Protein AF-A0A842MRZ9-F1 (afdb_monomer)

Foldseek 3Di:
DVVQLVVCCVVVHNVVSNVVVVVVLVVVVVVCVVVVNDDPVNVVVSVVVNVVVCVVVVDPDDPPPPPDDDPVLVVLLVVLVVCVVVVVVVSNVVSQVVCVVQQKHWDQDPVGIDIDGHDD

Radius of gyration: 21.85 Å; Cα contacts (8 Å, |Δi|>4): 78; chains: 1; bounding box: 46×25×56 Å

pLDDT: mean 88.17, std 8.32, range [52.22, 95.69]

Secondary structure (DSSP, 8-state):
-HHHHHHHHHTTT-HHHHHHHHHHHHHHHHHHHHTT---HHHHHHHHHHHHHHHHHH--S-S-----PPPHHHHHHHHHHHHHHHTT-HHHHHHHHHHHHHTTEEEEEETTEEEEEE---

Sequence (120 aa):
MQKRFEEAMDDDLNINEALAALFEFVRETNKLIDEKMLSRKEAEETYRLLMRFDKVLGVIGEAKVEEKLPKEAEELIRRREEARKAKDWKTADMIREQLRAIGIIIEDTPQGPKWRIEKH

Mean predicted aligned error: 10.7 Å

Solvent-accessible surface area (backbone atoms only — not comparable to full-atom values): 7010 Å² total; per-residue (Å²): 96,71,68,56,33,52,53,20,48,72,50,84,57,32,58,69,55,28,48,52,41,48,53,52,51,52,53,54,51,50,52,34,55,77,69,65,69,60,49,72,67,56,47,56,51,51,50,54,53,53,54,57,51,30,76,74,69,69,78,75,71,78,82,76,74,75,81,72,76,53,73,70,53,56,51,45,53,52,54,25,53,53,25,51,74,72,66,34,58,68,62,24,51,54,42,49,52,55,34,44,76,74,32,32,47,78,45,86,46,100,90,46,78,43,74,48,75,59,82,129

Structure (mmCIF, N/CA/C/O backbone):
data_AF-A0A842MRZ9-F1
#
_entry.id   AF-A0A842MRZ9-F1
#
loop_
_atom_site.group_PDB
_atom_site.id
_atom_site.type_symbol
_atom_site.label_atom_id
_atom_site.label_alt_id
_atom_site.label_comp_id
_atom_site.label_asym_id
_atom_site.label_entity_id
_atom_site.label_seq_id
_atom_site.pdbx_PDB_ins_code
_atom_site.Cartn_x
_atom_site.Cartn_y
_atom_site.Cartn_z
_atom_site.occupancy
_atom_site.B_iso_or_equiv
_atom_site.auth_seq_id
_atom_site.auth_comp_id
_atom_site.auth_asym_id
_atom_site.auth_atom_id
_atom_site.pdbx_PDB_model_num
ATOM 1 N N . MET A 1 1 ? -4.974 2.658 18.936 1.00 83.38 1 MET A N 1
ATOM 2 C CA . MET A 1 1 ? -5.810 2.775 17.724 1.00 83.38 1 MET A CA 1
ATOM 3 C C . MET A 1 1 ? -7.172 2.106 17.912 1.00 83.38 1 MET A C 1
ATOM 5 O O . MET A 1 1 ? -8.129 2.846 18.050 1.00 83.38 1 MET A O 1
ATOM 9 N N . GLN A 1 2 ? -7.275 0.767 17.993 1.00 87.00 2 GLN A N 1
ATOM 10 C CA . GLN A 1 2 ? -8.574 0.060 18.012 1.00 87.00 2 GLN A CA 1
ATOM 11 C C . GLN A 1 2 ? -9.599 0.640 18.998 1.00 87.00 2 GLN A C 1
ATOM 13 O O . GLN A 1 2 ? -10.701 0.964 18.582 1.00 87.00 2 GLN A O 1
ATOM 18 N N . LYS A 1 3 ? -9.207 0.866 20.258 1.00 90.69 3 LYS A N 1
ATOM 19 C CA . LYS A 1 3 ? -10.088 1.470 21.270 1.00 90.69 3 LYS A CA 1
ATOM 20 C C . LYS A 1 3 ? -10.609 2.857 20.867 1.00 90.69 3 LYS A C 1
ATOM 22 O O . LYS A 1 3 ? -11.783 3.124 21.033 1.00 90.69 3 LYS A O 1
ATOM 27 N N . ARG A 1 4 ? -9.750 3.708 20.289 1.00 88.81 4 ARG A N 1
ATOM 28 C CA . ARG A 1 4 ? -10.131 5.058 19.828 1.00 88.81 4 ARG A CA 1
ATOM 29 C C . ARG A 1 4 ? -11.102 5.005 18.652 1.00 88.81 4 ARG A C 1
ATOM 31 O O . ARG A 1 4 ? -11.993 5.833 18.567 1.00 88.81 4 ARG A O 1
ATOM 38 N N . PHE A 1 5 ? -10.920 4.039 17.751 1.00 90.56 5 PHE A N 1
ATOM 39 C CA . PHE A 1 5 ? -11.863 3.809 16.660 1.00 90.56 5 PHE A CA 1
ATOM 40 C C . PHE A 1 5 ? -13.223 3.343 17.199 1.00 90.56 5 PHE A C 1
ATOM 42 O O . PHE A 1 5 ? -14.243 3.882 16.799 1.00 90.56 5 PHE A O 1
ATOM 49 N N . GLU A 1 6 ? -13.236 2.373 18.118 1.00 91.12 6 GLU A N 1
ATOM 50 C CA . GLU A 1 6 ? -14.465 1.867 18.747 1.00 91.12 6 GLU A CA 1
ATOM 51 C C . GLU A 1 6 ? -15.198 2.977 19.516 1.00 91.12 6 GLU A C 1
ATOM 53 O O . GLU A 1 6 ? -16.376 3.194 19.271 1.00 91.12 6 GLU A O 1
ATOM 58 N N . GLU A 1 7 ? -14.487 3.762 20.332 1.00 94.12 7 GLU A N 1
ATOM 59 C CA . GLU A 1 7 ? -15.050 4.910 21.061 1.00 94.12 7 GLU A CA 1
ATOM 60 C C . GLU A 1 7 ? -15.655 5.963 20.121 1.00 94.12 7 GLU A C 1
ATOM 62 O O . GLU A 1 7 ? -16.740 6.468 20.392 1.00 94.12 7 GLU A O 1
ATOM 67 N N . ALA A 1 8 ? -14.992 6.270 19.002 1.00 91.62 8 ALA A N 1
ATOM 68 C CA . ALA A 1 8 ? -15.518 7.199 18.004 1.00 91.62 8 ALA A CA 1
ATOM 69 C C . ALA A 1 8 ? -16.781 6.663 17.312 1.00 91.62 8 ALA A C 1
ATOM 71 O O . ALA A 1 8 ? -17.692 7.425 17.010 1.00 91.62 8 ALA A O 1
ATOM 72 N N . MET A 1 9 ? -16.849 5.357 17.053 1.00 90.06 9 MET A N 1
ATOM 73 C CA . MET A 1 9 ? -18.033 4.746 16.448 1.00 90.06 9 MET A CA 1
ATOM 74 C C . MET A 1 9 ? -19.197 4.624 17.443 1.00 90.06 9 MET A C 1
ATOM 76 O O . MET A 1 9 ? -20.348 4.766 17.033 1.00 90.06 9 MET A O 1
ATOM 80 N N . ASP A 1 10 ? -18.910 4.403 18.726 1.00 93.19 10 ASP A N 1
ATOM 81 C CA . ASP A 1 10 ? -19.909 4.373 19.800 1.00 93.19 10 ASP A CA 1
ATOM 82 C C . ASP A 1 10 ? -20.472 5.777 20.115 1.00 93.19 10 ASP A C 1
ATOM 84 O O . ASP A 1 10 ? -21.609 5.899 20.578 1.00 93.19 10 ASP A O 1
ATOM 88 N N . ASP A 1 11 ? -19.711 6.838 19.826 1.00 93.00 11 ASP A N 1
ATOM 89 C CA . ASP A 1 11 ? -20.134 8.241 19.920 1.00 93.00 11 ASP A CA 1
ATOM 90 C C . ASP A 1 11 ? -20.821 8.711 18.626 1.00 93.00 11 ASP A C 1
ATOM 92 O O . ASP A 1 11 ? -20.206 9.331 17.763 1.00 93.00 11 ASP A O 1
ATOM 96 N N . ASP A 1 12 ? -22.102 8.366 18.464 1.00 93.19 12 ASP A N 1
ATOM 97 C CA . ASP A 1 12 ? -22.964 8.791 17.341 1.00 93.19 12 ASP A CA 1
ATOM 98 C C . ASP A 1 12 ? -22.340 8.580 15.943 1.00 93.19 12 ASP A C 1
ATOM 100 O O . ASP A 1 12 ? -22.495 9.395 15.033 1.00 93.19 12 ASP A O 1
ATOM 104 N N . LEU A 1 13 ? -21.608 7.469 15.766 1.00 88.56 13 LEU A N 1
ATOM 105 C CA . LEU A 1 13 ? -20.892 7.148 14.527 1.00 88.56 13 LEU A CA 1
ATOM 106 C C . LEU A 1 13 ? -19.983 8.306 14.066 1.00 88.56 13 LEU A C 1
ATOM 108 O O . LEU A 1 13 ? -20.016 8.703 12.899 1.00 88.56 13 LEU A O 1
ATOM 112 N N . ASN A 1 14 ? -19.163 8.860 14.961 1.00 93.56 14 ASN A N 1
ATOM 113 C CA . ASN A 1 14 ? -18.269 9.978 14.665 1.00 93.56 14 ASN A CA 1
ATOM 114 C C . ASN A 1 14 ? -17.132 9.581 13.700 1.00 93.56 14 ASN A C 1
ATOM 116 O O . ASN A 1 14 ? -15.990 9.305 14.079 1.00 93.56 14 ASN A O 1
ATOM 120 N N . ILE A 1 15 ? -17.445 9.606 12.401 1.00 90.81 15 ILE A N 1
ATOM 121 C CA . ILE A 1 15 ? -16.532 9.247 11.307 1.00 90.81 15 ILE A CA 1
ATOM 122 C C . ILE A 1 15 ? -15.272 10.122 11.312 1.00 90.81 15 ILE A C 1
ATOM 124 O O . ILE A 1 15 ? -14.195 9.640 10.967 1.00 90.81 15 ILE A O 1
ATOM 128 N N . ASN A 1 16 ? -15.371 11.394 11.712 1.00 92.25 16 ASN A N 1
ATOM 129 C CA . ASN A 1 16 ? -14.222 12.303 11.710 1.00 92.25 16 ASN A CA 1
ATOM 130 C C . ASN A 1 16 ? -13.139 11.835 12.689 1.00 92.25 16 ASN A C 1
ATOM 132 O O . ASN A 1 16 ? -11.967 11.756 12.315 1.00 92.25 16 ASN A O 1
ATOM 136 N N . GLU A 1 17 ? -13.530 11.477 13.913 1.00 92.06 17 GLU A N 1
ATOM 137 C CA . GLU A 1 17 ? -12.596 10.984 14.929 1.00 92.06 17 GLU A CA 1
ATOM 138 C C . GLU A 1 17 ? -12.074 9.581 14.569 1.00 92.06 17 GLU A C 1
ATOM 140 O O . GLU A 1 17 ? -10.877 9.301 14.697 1.00 92.06 17 GLU A O 1
ATOM 145 N N . ALA A 1 18 ? -12.932 8.722 14.006 1.00 90.75 18 ALA A N 1
ATOM 146 C CA . ALA A 1 18 ? -12.533 7.407 13.506 1.00 90.75 18 ALA A CA 1
ATOM 147 C C . ALA A 1 18 ? -11.478 7.503 12.383 1.00 90.75 18 ALA A C 1
ATOM 149 O O . ALA A 1 18 ? -10.473 6.782 12.399 1.00 90.75 18 ALA A O 1
ATOM 150 N N . LEU A 1 19 ? -11.657 8.429 11.432 1.00 90.88 19 LEU A N 1
ATOM 151 C CA . LEU A 1 19 ? -10.687 8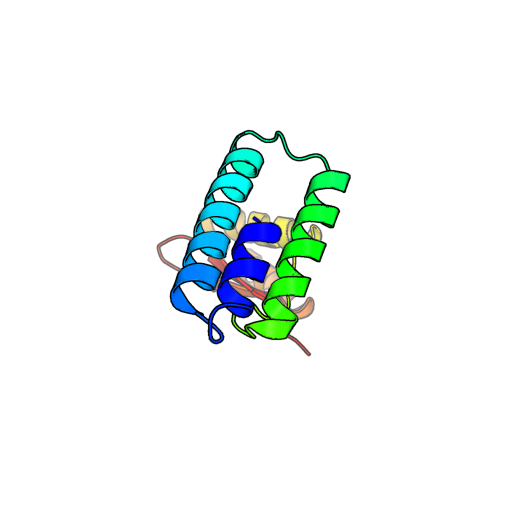.705 10.369 1.00 90.88 19 LEU A CA 1
ATOM 152 C C . LEU A 1 19 ? -9.402 9.332 10.918 1.00 90.88 19 LEU A C 1
ATOM 154 O O . LEU A 1 19 ? -8.316 8.966 10.470 1.00 90.88 19 LEU A O 1
ATOM 158 N N . ALA A 1 20 ? -9.486 10.229 11.903 1.00 91.62 20 ALA A N 1
ATOM 159 C CA . ALA A 1 20 ? -8.305 10.807 12.543 1.00 91.62 20 ALA A CA 1
ATOM 160 C C . ALA A 1 20 ? -7.428 9.720 13.190 1.00 91.62 20 ALA A C 1
ATOM 162 O O . ALA A 1 20 ? -6.216 9.677 12.950 1.00 91.62 20 ALA A O 1
ATOM 163 N N . ALA A 1 21 ? -8.043 8.792 13.930 1.00 91.06 21 ALA A N 1
ATOM 164 C CA . ALA A 1 21 ? -7.356 7.643 14.516 1.00 91.06 21 ALA A CA 1
ATOM 165 C C . ALA A 1 21 ? -6.745 6.716 13.447 1.00 91.06 21 ALA A C 1
ATOM 167 O O . ALA A 1 21 ? -5.643 6.192 13.635 1.00 91.06 21 ALA A O 1
ATOM 168 N N . LEU A 1 22 ? -7.431 6.531 12.313 1.00 91.31 22 LEU A N 1
ATOM 169 C CA . LEU A 1 22 ? -6.928 5.759 11.176 1.00 91.31 22 LEU A CA 1
ATOM 170 C C . LEU A 1 22 ? -5.695 6.413 10.533 1.00 91.31 22 LEU A C 1
ATOM 172 O O . LEU A 1 22 ? -4.690 5.737 10.317 1.00 91.31 22 LEU A O 1
ATOM 176 N N . PHE A 1 23 ? -5.730 7.721 10.260 1.00 91.25 23 PHE A N 1
ATOM 177 C CA . PHE A 1 23 ? -4.597 8.441 9.666 1.00 91.25 23 PHE A CA 1
ATOM 178 C C . PHE A 1 23 ? -3.362 8.445 10.569 1.00 91.25 23 PHE A C 1
ATOM 180 O O . PHE A 1 23 ? -2.235 8.337 10.084 1.00 91.25 23 PHE A O 1
ATOM 187 N N . GLU A 1 24 ? -3.552 8.564 11.882 1.00 92.88 24 GLU A N 1
ATOM 188 C CA . GLU A 1 24 ? -2.461 8.456 12.850 1.00 92.88 24 GLU A CA 1
ATOM 189 C C . GLU A 1 24 ? -1.805 7.074 12.808 1.00 92.88 24 GLU A C 1
ATOM 191 O O . GLU A 1 24 ? -0.588 6.980 12.661 1.00 92.88 24 GLU A O 1
ATOM 196 N N . PHE A 1 25 ? -2.612 6.016 12.797 1.00 92.06 25 PHE A N 1
ATOM 197 C CA . PHE A 1 25 ? -2.127 4.644 12.685 1.00 92.06 25 PHE A CA 1
ATOM 198 C C . PHE A 1 25 ? -1.376 4.363 11.378 1.00 92.06 25 PHE A C 1
ATOM 200 O O . PHE A 1 25 ? -0.330 3.711 11.390 1.00 92.06 25 PHE A O 1
ATOM 207 N N . VAL A 1 26 ? -1.868 4.884 10.250 1.00 91.69 26 VAL A N 1
ATOM 208 C CA . VAL A 1 26 ? -1.174 4.778 8.956 1.00 91.69 26 VAL A CA 1
ATOM 209 C C . VAL A 1 26 ? 0.184 5.485 9.008 1.00 91.69 26 VAL A C 1
ATOM 211 O O . VAL A 1 26 ? 1.174 4.930 8.535 1.00 91.69 26 VAL A O 1
ATOM 214 N N . ARG A 1 27 ? 0.270 6.675 9.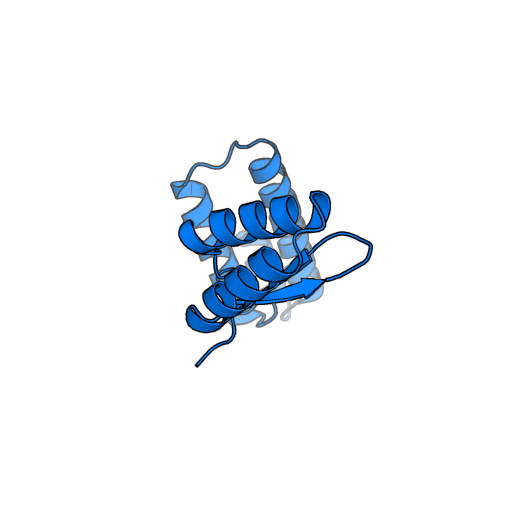620 1.00 93.88 27 ARG A N 1
ATOM 215 C CA . ARG A 1 27 ? 1.549 7.393 9.783 1.00 93.88 27 ARG A CA 1
ATOM 216 C C . ARG A 1 27 ? 2.555 6.606 10.617 1.00 93.88 27 ARG A C 1
ATOM 218 O O . ARG A 1 27 ? 3.713 6.508 10.218 1.00 93.88 27 ARG A O 1
ATOM 225 N N . GLU A 1 28 ? 2.129 6.043 11.744 1.00 92.88 28 GLU A N 1
ATOM 226 C CA . GLU A 1 28 ? 2.994 5.218 12.596 1.00 92.88 28 GLU A CA 1
ATOM 227 C C . GLU A 1 28 ? 3.471 3.961 11.863 1.00 92.88 28 GLU A C 1
ATOM 229 O O . GLU A 1 28 ? 4.661 3.650 11.875 1.00 92.88 28 GLU A O 1
ATOM 234 N N . THR A 1 29 ? 2.563 3.282 11.159 1.00 92.56 29 THR A N 1
ATOM 235 C CA . THR A 1 29 ? 2.889 2.087 10.370 1.00 92.56 29 THR A CA 1
ATOM 236 C C . THR A 1 29 ? 3.912 2.405 9.279 1.00 92.56 29 THR A C 1
ATOM 238 O O . THR A 1 29 ? 4.900 1.687 9.143 1.00 92.56 29 THR A O 1
ATOM 241 N N . ASN A 1 30 ? 3.729 3.504 8.538 1.00 91.19 30 ASN A N 1
ATOM 242 C CA . ASN A 1 30 ? 4.673 3.925 7.499 1.00 91.19 30 ASN A CA 1
ATOM 243 C C . ASN A 1 30 ? 6.061 4.224 8.074 1.00 91.19 30 ASN A C 1
ATOM 245 O O . ASN A 1 30 ? 7.056 3.780 7.510 1.00 91.19 30 ASN A O 1
ATOM 249 N N . LYS A 1 31 ? 6.137 4.882 9.239 1.00 94.88 31 LYS A N 1
ATOM 250 C CA . LYS A 1 31 ? 7.414 5.116 9.926 1.00 94.88 31 LYS A CA 1
ATOM 251 C C . LYS A 1 31 ? 8.137 3.801 10.244 1.00 94.88 31 LYS A C 1
ATOM 253 O O . LYS A 1 31 ? 9.331 3.677 9.987 1.00 94.88 31 LYS A O 1
ATOM 258 N N . LEU A 1 32 ? 7.418 2.806 10.764 1.00 92.88 32 LEU A N 1
ATOM 259 C CA . LEU A 1 32 ? 7.995 1.496 11.079 1.00 92.88 32 LEU A CA 1
ATOM 260 C C . LEU A 1 32 ? 8.442 0.725 9.824 1.00 92.88 32 LEU A C 1
ATOM 262 O O . LEU A 1 32 ? 9.427 -0.017 9.878 1.00 92.88 32 LEU A O 1
ATOM 266 N N . ILE A 1 33 ? 7.735 0.894 8.701 1.00 89.94 33 ILE A N 1
ATOM 267 C CA . ILE A 1 33 ? 8.124 0.339 7.396 1.00 89.94 33 ILE A CA 1
ATOM 268 C C . ILE A 1 33 ? 9.429 0.982 6.913 1.00 89.94 33 ILE A C 1
ATOM 270 O O . ILE A 1 33 ? 10.357 0.257 6.547 1.00 89.94 33 ILE A O 1
ATOM 274 N N . ASP A 1 34 ? 9.526 2.313 6.959 1.00 91.19 34 ASP A N 1
ATOM 275 C CA . ASP A 1 34 ? 10.715 3.064 6.535 1.00 91.19 34 ASP A CA 1
ATOM 276 C C . ASP A 1 34 ? 11.949 2.690 7.370 1.00 91.19 34 ASP A C 1
ATOM 278 O O . ASP A 1 34 ? 13.048 2.503 6.840 1.00 91.19 34 ASP A O 1
ATOM 282 N N . GLU A 1 35 ? 11.755 2.495 8.676 1.00 94.75 35 GLU A N 1
ATOM 283 C CA . GLU A 1 35 ? 12.791 2.057 9.618 1.00 94.75 35 GLU A CA 1
ATOM 284 C C . GLU A 1 35 ? 13.084 0.542 9.529 1.00 94.75 35 GLU A C 1
ATOM 286 O O . GLU A 1 35 ? 13.987 0.045 10.203 1.00 94.75 35 GLU A O 1
ATOM 291 N N . LYS A 1 36 ? 12.363 -0.205 8.676 1.00 91.88 36 LYS A N 1
ATOM 292 C CA . LYS A 1 36 ? 12.461 -1.671 8.507 1.00 91.88 36 LYS A CA 1
ATOM 293 C C . LYS A 1 36 ? 12.294 -2.451 9.816 1.00 91.88 36 LYS A C 1
ATOM 295 O O . LYS A 1 36 ? 12.881 -3.519 9.985 1.00 91.88 36 LYS A O 1
ATOM 300 N N . MET A 1 37 ? 11.489 -1.925 10.735 1.00 92.75 37 MET A N 1
ATOM 301 C CA . MET A 1 37 ? 11.268 -2.509 12.061 1.00 92.75 37 MET A CA 1
ATOM 302 C C . MET A 1 37 ? 10.012 -3.375 12.145 1.00 92.75 37 MET A C 1
ATOM 304 O O . MET A 1 37 ? 9.748 -3.954 13.193 1.00 92.75 37 MET A O 1
ATOM 308 N N . LEU A 1 38 ? 9.242 -3.488 11.061 1.00 92.00 38 LEU A N 1
ATOM 309 C CA . LEU A 1 38 ? 8.080 -4.369 11.012 1.00 92.00 38 LEU A CA 1
ATOM 310 C C . LEU A 1 38 ? 8.503 -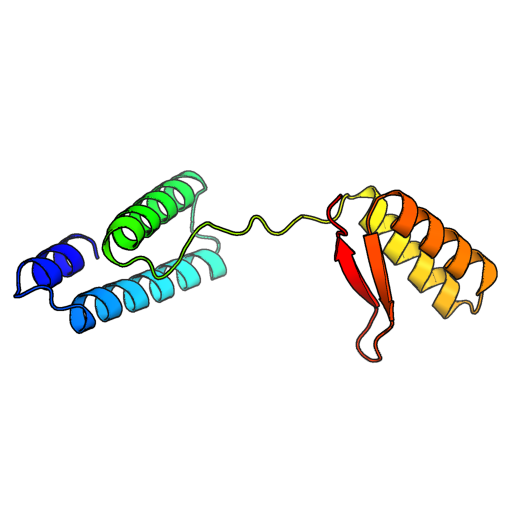5.796 10.639 1.00 92.00 38 LEU A C 1
ATOM 312 O O . LEU A 1 38 ? 8.975 -6.054 9.527 1.00 92.00 38 LEU A O 1
ATOM 316 N N . SER A 1 39 ? 8.285 -6.753 11.537 1.00 92.69 39 SER A N 1
ATOM 317 C CA . SER A 1 39 ? 8.345 -8.166 11.176 1.00 92.69 39 SER A CA 1
ATOM 318 C C . SER A 1 39 ? 7.185 -8.539 10.248 1.00 92.69 39 SER A C 1
ATOM 320 O O . SER A 1 39 ? 6.140 -7.885 10.203 1.00 92.69 39 SER A O 1
ATOM 322 N N . ARG A 1 40 ? 7.323 -9.662 9.534 1.00 88.00 40 ARG A N 1
ATOM 323 C CA . ARG A 1 40 ? 6.239 -10.197 8.694 1.00 88.00 40 ARG A CA 1
ATOM 324 C C . ARG A 1 40 ? 4.946 -10.426 9.485 1.00 88.00 40 ARG A C 1
ATOM 326 O O . ARG A 1 40 ? 3.867 -10.136 8.982 1.00 88.00 40 ARG A O 1
ATOM 333 N N . LYS A 1 41 ? 5.055 -10.930 10.717 1.00 92.56 41 LYS A N 1
ATOM 334 C CA . LYS A 1 41 ? 3.896 -11.196 11.576 1.00 92.56 41 LYS A CA 1
ATOM 335 C C . LYS A 1 41 ? 3.178 -9.897 11.954 1.00 92.56 41 LYS A C 1
ATOM 337 O O . LYS A 1 41 ? 1.959 -9.824 11.837 1.00 92.56 41 LYS A O 1
ATOM 342 N N . GLU A 1 42 ? 3.929 -8.868 12.341 1.00 91.94 42 GLU A N 1
ATOM 343 C CA . GLU A 1 42 ? 3.375 -7.548 12.670 1.00 91.94 42 GLU A CA 1
ATOM 344 C C . GLU A 1 42 ? 2.743 -6.876 11.445 1.00 91.94 42 GLU A C 1
ATOM 346 O O . GLU A 1 42 ? 1.691 -6.249 11.569 1.00 91.94 42 GLU A O 1
ATOM 351 N N . ALA A 1 43 ? 3.313 -7.067 10.250 1.00 90.31 43 ALA A N 1
ATOM 352 C CA . ALA A 1 43 ? 2.716 -6.608 8.996 1.00 90.31 43 ALA A CA 1
ATOM 353 C C . ALA A 1 43 ? 1.354 -7.273 8.735 1.00 90.31 43 ALA A C 1
ATOM 355 O O . ALA A 1 43 ? 0.376 -6.599 8.411 1.00 90.31 43 ALA A O 1
ATOM 356 N N . GLU A 1 44 ? 1.267 -8.592 8.919 1.00 90.94 44 GLU A N 1
ATOM 357 C CA . GLU A 1 44 ? 0.032 -9.363 8.731 1.00 90.94 44 GLU A CA 1
ATOM 358 C C . GLU A 1 44 ? -1.048 -9.014 9.774 1.00 90.94 44 GLU A C 1
ATOM 360 O O . GLU A 1 44 ? -2.243 -9.020 9.468 1.00 90.94 44 GLU A O 1
ATOM 365 N N . GLU A 1 45 ? -0.662 -8.715 11.015 1.00 92.44 45 GLU A N 1
ATOM 366 C CA . GLU A 1 45 ? -1.579 -8.245 12.064 1.00 92.44 45 GLU A CA 1
ATOM 367 C C . GLU A 1 45 ? -2.074 -6.820 11.789 1.00 92.44 45 GLU A C 1
ATOM 369 O O . GLU A 1 45 ? -3.280 -6.569 11.846 1.00 92.44 45 GLU A O 1
ATOM 374 N N . THR A 1 46 ? -1.169 -5.921 11.397 1.00 91.81 46 THR A N 1
ATOM 375 C CA . THR A 1 46 ? -1.476 -4.542 10.986 1.00 91.81 46 THR A CA 1
ATOM 376 C C . THR A 1 46 ? -2.451 -4.517 9.810 1.00 91.81 46 THR A C 1
ATOM 378 O O . THR A 1 46 ? -3.466 -3.823 9.861 1.00 91.81 46 THR A O 1
ATOM 381 N N . TYR A 1 47 ? -2.210 -5.339 8.786 1.00 90.62 47 TYR A N 1
ATOM 382 C CA . TYR A 1 47 ? -3.108 -5.473 7.641 1.00 90.62 47 TYR A CA 1
ATOM 383 C C . TYR A 1 47 ? -4.503 -5.966 8.051 1.00 90.62 47 TYR A C 1
ATOM 385 O O . TYR A 1 47 ? -5.513 -5.375 7.666 1.00 90.62 47 TYR A O 1
ATOM 393 N N . ARG A 1 48 ? -4.582 -7.019 8.877 1.00 91.25 48 ARG A N 1
ATOM 394 C CA . ARG A 1 48 ? -5.869 -7.546 9.368 1.00 91.25 48 ARG A CA 1
ATOM 395 C C . ARG A 1 48 ? -6.653 -6.506 10.162 1.00 91.25 48 ARG A C 1
ATOM 397 O O . ARG A 1 48 ? -7.872 -6.424 10.020 1.00 91.25 48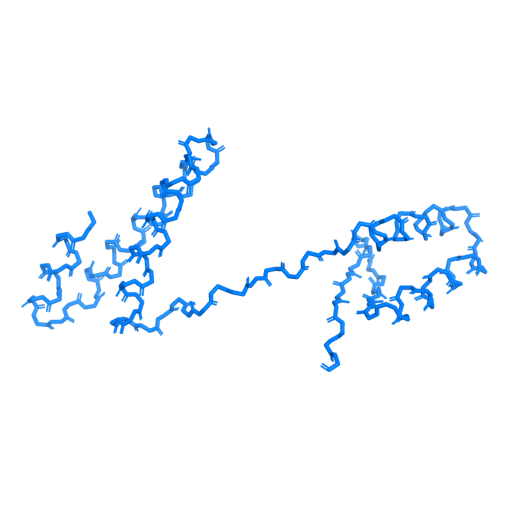 ARG A O 1
ATOM 404 N N . LEU A 1 49 ? -5.957 -5.724 10.982 1.00 91.75 49 LEU A N 1
ATOM 405 C CA . LEU A 1 49 ? -6.545 -4.635 11.748 1.00 91.75 49 LEU A CA 1
ATOM 406 C C . LEU A 1 49 ? -7.129 -3.558 10.824 1.00 91.75 49 LEU A C 1
ATOM 408 O O . LEU A 1 49 ? -8.289 -3.182 10.983 1.00 91.75 49 LEU A O 1
ATOM 412 N N . LEU A 1 50 ? -6.353 -3.128 9.829 1.00 91.19 50 LEU A N 1
ATOM 413 C CA . LEU A 1 50 ? -6.752 -2.119 8.852 1.00 91.19 50 LEU A CA 1
ATOM 414 C C . LEU A 1 50 ? -8.002 -2.546 8.063 1.00 91.19 50 LEU A C 1
ATOM 416 O O . LEU A 1 50 ? -8.983 -1.806 8.011 1.00 91.19 50 LEU A O 1
ATOM 420 N N . MET A 1 51 ? -8.015 -3.777 7.542 1.00 90.00 51 MET A N 1
ATOM 421 C CA . MET A 1 51 ? -9.162 -4.318 6.800 1.00 90.00 51 MET A CA 1
ATOM 422 C C . MET A 1 51 ? -10.414 -4.484 7.668 1.00 90.00 51 MET A C 1
ATOM 424 O O . MET A 1 51 ? -11.530 -4.452 7.157 1.00 90.00 51 MET A O 1
ATOM 428 N N . ARG A 1 52 ? -10.269 -4.667 8.986 1.00 91.19 52 ARG A N 1
ATOM 429 C CA . ARG A 1 52 ? -11.421 -4.721 9.895 1.00 91.19 52 ARG A CA 1
ATOM 430 C C . ARG A 1 52 ? -12.100 -3.360 10.029 1.00 91.19 52 ARG A C 1
ATOM 432 O O . ARG A 1 52 ? -13.324 -3.325 10.062 1.00 91.19 52 ARG A O 1
ATOM 439 N N . PHE A 1 53 ? -11.339 -2.269 10.075 1.00 90.50 53 PHE A N 1
ATOM 440 C CA . PHE A 1 53 ? -11.921 -0.923 10.048 1.00 90.50 53 PHE A CA 1
ATOM 441 C C . PHE A 1 53 ? -12.522 -0.604 8.690 1.00 90.50 53 PHE A C 1
ATOM 443 O O . PHE A 1 53 ? -13.600 -0.021 8.614 1.00 90.50 53 PHE A O 1
ATOM 450 N N . ASP A 1 54 ? -11.877 -1.059 7.619 1.00 90.62 54 ASP A N 1
ATOM 451 C CA . ASP A 1 54 ? -12.390 -0.845 6.275 1.00 90.62 54 ASP A CA 1
ATOM 452 C C . ASP A 1 54 ? -13.716 -1.569 6.005 1.00 90.62 54 ASP A C 1
ATOM 454 O O . ASP A 1 54 ? -14.544 -1.070 5.256 1.00 90.62 54 ASP A O 1
ATOM 458 N N . LYS A 1 55 ? -13.998 -2.688 6.684 1.00 90.50 55 LYS A N 1
ATOM 459 C CA . LYS A 1 55 ? -15.335 -3.314 6.642 1.00 90.50 55 LYS A CA 1
ATOM 460 C C . LYS A 1 55 ? -16.456 -2.409 7.160 1.00 90.50 55 LYS A C 1
ATOM 462 O O . LYS A 1 55 ? -17.611 -2.651 6.825 1.00 90.50 55 LYS A O 1
ATOM 467 N N . VAL A 1 56 ? -16.127 -1.428 8.000 1.00 90.25 56 VAL A N 1
ATOM 468 C CA . VAL A 1 56 ? -17.079 -0.452 8.546 1.00 90.25 56 VAL A CA 1
ATOM 469 C C . VAL A 1 56 ? -17.080 0.818 7.700 1.00 90.25 56 VAL A C 1
ATOM 471 O O . VAL A 1 56 ? -18.144 1.310 7.343 1.00 90.25 56 VAL A O 1
ATOM 474 N N . LEU A 1 57 ? -15.895 1.340 7.373 1.00 88.81 57 LEU A N 1
ATOM 475 C CA . LEU A 1 57 ? -15.749 2.623 6.683 1.00 88.81 57 LEU A CA 1
ATOM 476 C C . LEU A 1 57 ? -15.910 2.528 5.159 1.00 88.81 57 LEU A C 1
ATOM 478 O O . LEU A 1 57 ? -16.445 3.447 4.548 1.00 88.81 57 LEU A O 1
ATOM 482 N N . GLY A 1 58 ? -15.432 1.447 4.540 1.00 88.00 58 GLY A N 1
ATOM 483 C CA . GLY A 1 58 ? -15.484 1.223 3.093 1.00 88.00 58 GLY A CA 1
ATOM 484 C C . GLY A 1 58 ? -14.659 2.213 2.262 1.00 88.00 58 GLY A C 1
ATOM 485 O O . GLY A 1 58 ? -15.103 2.608 1.186 1.00 88.00 58 GLY A O 1
ATOM 486 N N . VAL A 1 59 ? -13.490 2.646 2.748 1.00 86.06 59 VAL A N 1
ATOM 487 C CA . VAL A 1 59 ? -12.689 3.740 2.151 1.00 86.06 59 VAL A CA 1
ATOM 488 C C . VAL A 1 59 ? -11.327 3.314 1.594 1.00 86.06 59 VAL A C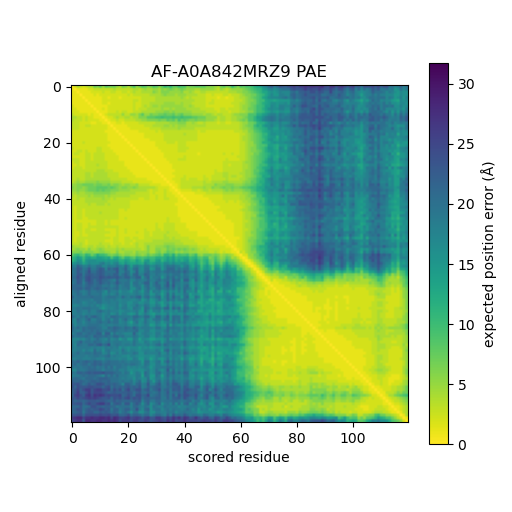 1
ATOM 490 O O . VAL A 1 59 ? -10.750 4.042 0.789 1.00 86.06 59 VAL A O 1
ATOM 493 N N . ILE A 1 60 ? -10.792 2.168 2.012 1.00 83.50 60 ILE A N 1
ATOM 494 C CA . ILE A 1 60 ? -9.468 1.656 1.625 1.00 83.50 60 ILE A CA 1
ATOM 495 C C . ILE A 1 60 ? -9.607 0.697 0.439 1.00 83.50 60 ILE A C 1
ATOM 497 O O . ILE A 1 60 ? -8.883 0.828 -0.551 1.00 83.50 60 ILE A O 1
ATOM 501 N N . GLY A 1 61 ? -10.564 -0.229 0.514 1.00 78.00 61 GLY A N 1
ATOM 502 C CA . GLY A 1 61 ? -10.802 -1.242 -0.504 1.00 78.00 61 GLY A CA 1
ATOM 503 C C . GLY A 1 61 ? -9.783 -2.382 -0.472 1.00 78.00 61 GLY A C 1
ATOM 504 O O . GLY A 1 61 ? -8.936 -2.500 0.415 1.00 78.00 61 GLY A O 1
ATOM 505 N N . GLU A 1 62 ? -9.874 -3.266 -1.463 1.00 71.06 62 GLU A N 1
ATOM 506 C CA . GLU A 1 62 ? -8.944 -4.384 -1.587 1.00 71.06 62 GLU A CA 1
ATOM 507 C C . GLU A 1 62 ? -7.543 -3.887 -1.947 1.00 71.06 62 GLU A C 1
ATOM 509 O O . GLU A 1 62 ? -7.363 -3.047 -2.834 1.00 71.06 62 GLU A O 1
ATOM 514 N N . ALA A 1 63 ? -6.534 -4.453 -1.278 1.00 65.69 63 ALA A N 1
ATOM 515 C CA . ALA A 1 63 ? -5.150 -4.244 -1.659 1.00 65.69 63 ALA A CA 1
ATOM 516 C C . ALA A 1 63 ? -4.981 -4.709 -3.108 1.00 65.69 63 ALA A C 1
ATOM 518 O O . ALA A 1 63 ? -4.992 -5.907 -3.396 1.00 65.69 63 ALA A O 1
ATOM 519 N N . LYS A 1 64 ? -4.820 -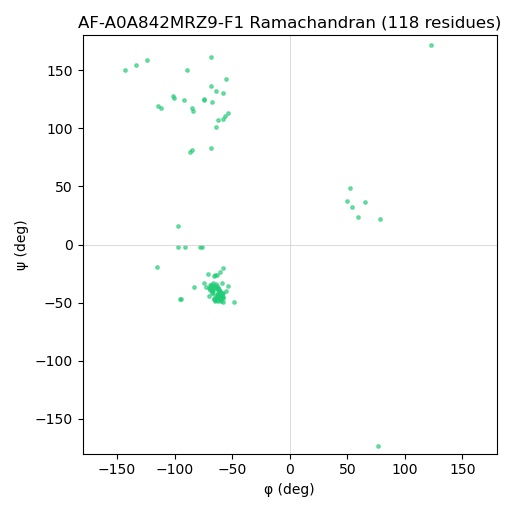3.753 -4.027 1.00 63.53 64 LYS A N 1
ATOM 520 C CA . LYS A 1 64 ? -4.358 -4.063 -5.373 1.00 63.53 64 LYS A CA 1
ATOM 521 C C . LYS A 1 64 ? -2.971 -4.654 -5.200 1.00 63.53 64 LYS A C 1
ATOM 523 O O . LYS A 1 64 ? -2.038 -3.946 -4.833 1.00 63.53 64 LYS A O 1
ATOM 528 N N . VAL A 1 65 ? -2.858 -5.962 -5.404 1.00 58.44 65 VAL A N 1
ATOM 529 C CA . VAL A 1 65 ? -1.556 -6.600 -5.552 1.00 58.44 65 VAL A CA 1
ATOM 530 C C . VAL A 1 65 ? -0.897 -5.866 -6.710 1.00 58.44 65 VAL A C 1
ATOM 532 O O . VAL A 1 65 ? -1.386 -5.951 -7.836 1.00 58.44 65 VAL A O 1
ATOM 535 N N . GLU A 1 66 ? 0.142 -5.077 -6.427 1.00 59.56 66 GLU A N 1
ATOM 536 C CA . GLU A 1 66 ? 1.003 -4.571 -7.487 1.00 59.56 66 GLU A CA 1
ATOM 537 C C . GLU A 1 66 ? 1.463 -5.794 -8.264 1.00 59.56 66 GLU A C 1
ATOM 539 O O . GLU A 1 66 ? 2.130 -6.683 -7.721 1.00 59.56 66 GLU A O 1
ATOM 544 N N . GLU A 1 67 ? 1.016 -5.885 -9.512 1.00 62.56 67 GLU A N 1
ATOM 545 C CA . GLU A 1 67 ? 1.413 -6.960 -10.396 1.00 62.56 67 GLU A CA 1
ATOM 546 C C . GLU A 1 67 ? 2.916 -6.805 -10.605 1.00 62.56 67 GLU A C 1
ATOM 548 O O . GLU A 1 67 ? 3.390 -5.910 -11.306 1.00 62.56 67 GLU A O 1
ATOM 553 N N . LYS A 1 68 ? 3.683 -7.628 -9.887 1.00 71.00 68 LYS A N 1
ATOM 554 C CA . LYS A 1 68 ? 5.133 -7.612 -9.992 1.00 71.00 68 LYS A CA 1
ATOM 555 C C . LYS A 1 68 ? 5.501 -8.034 -11.396 1.00 71.00 68 LYS A C 1
ATOM 557 O O . LYS A 1 68 ? 5.028 -9.063 -11.883 1.00 71.00 68 LYS A O 1
ATOM 562 N N . LEU A 1 69 ? 6.387 -7.260 -12.008 1.00 77.19 69 LEU A N 1
ATOM 563 C CA . LEU A 1 69 ? 6.949 -7.635 -13.284 1.00 77.19 69 LEU A CA 1
ATOM 564 C C . LEU A 1 69 ? 7.641 -9.005 -13.137 1.00 77.19 69 LEU A C 1
ATOM 566 O O . LEU A 1 69 ? 8.422 -9.199 -12.200 1.00 77.19 69 LEU A O 1
ATOM 570 N N . PRO A 1 70 ? 7.367 -9.980 -14.018 1.00 81.44 70 PRO A N 1
ATOM 571 C CA . PRO A 1 70 ? 8.133 -11.217 -14.046 1.00 81.44 70 PRO A CA 1
ATOM 572 C C . PRO A 1 70 ? 9.627 -10.905 -14.201 1.00 81.44 70 PRO A C 1
ATOM 574 O O . PRO A 1 70 ? 9.998 -10.016 -14.965 1.00 81.44 70 PRO A O 1
ATOM 577 N N . LYS A 1 71 ? 10.509 -11.657 -13.529 1.00 82.62 71 LYS A N 1
ATOM 578 C CA . LYS A 1 71 ? 11.971 -11.446 -13.630 1.00 8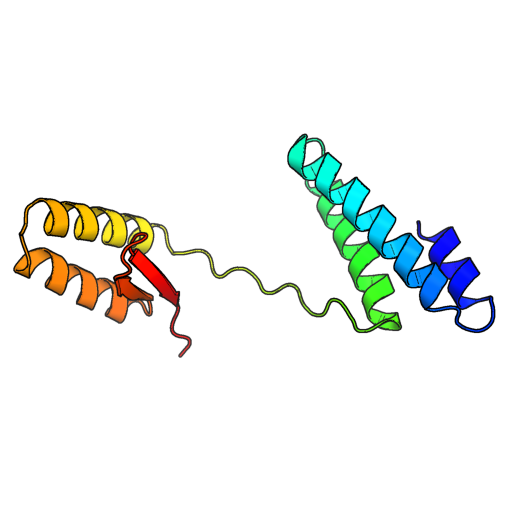2.62 71 LYS A CA 1
ATOM 579 C C . LYS A 1 71 ? 12.473 -11.458 -15.078 1.00 82.62 71 LYS A C 1
ATOM 581 O O . LYS A 1 71 ? 13.379 -10.717 -15.440 1.00 82.62 71 LYS A O 1
ATOM 586 N N . GLU A 1 72 ? 11.865 -12.299 -15.908 1.00 85.06 72 GLU A N 1
ATOM 587 C CA . GLU A 1 72 ? 12.148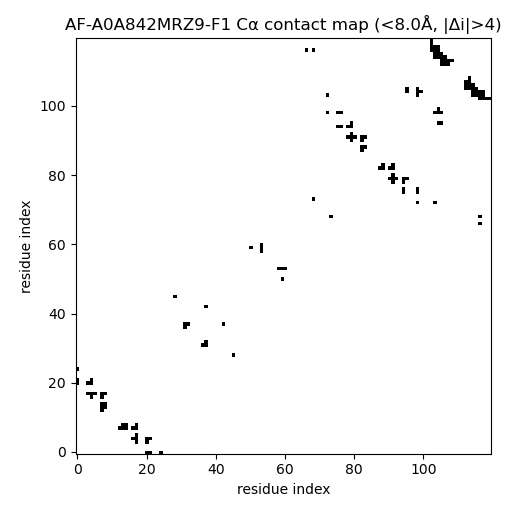 -12.401 -17.342 1.00 85.06 72 GLU A CA 1
ATOM 588 C C . GLU A 1 72 ? 11.849 -11.089 -18.073 1.00 85.06 72 GLU A C 1
ATOM 590 O O . GLU A 1 72 ? 12.616 -10.657 -18.931 1.00 85.06 72 GLU A O 1
ATOM 595 N N . ALA A 1 73 ? 10.771 -10.410 -17.691 1.00 89.00 73 ALA A N 1
ATOM 596 C CA . ALA A 1 73 ? 10.397 -9.133 -18.263 1.00 89.00 73 ALA A CA 1
ATOM 597 C C . ALA A 1 73 ? 11.303 -7.988 -17.809 1.00 89.00 73 ALA A C 1
ATOM 599 O O . ALA A 1 73 ? 11.621 -7.122 -18.621 1.00 89.00 73 ALA A O 1
ATOM 600 N N . GLU A 1 74 ? 11.758 -7.989 -16.551 1.00 89.50 74 GLU A N 1
ATOM 601 C CA . GLU A 1 74 ? 12.722 -6.990 -16.065 1.00 89.50 74 GLU A CA 1
ATOM 602 C C . GLU A 1 74 ? 14.009 -7.048 -16.896 1.00 89.50 74 GLU A C 1
ATOM 604 O O . GLU A 1 74 ? 14.523 -6.020 -17.348 1.00 89.50 74 GLU A O 1
ATOM 609 N N . GLU A 1 75 ? 14.484 -8.263 -17.174 1.00 91.19 75 GLU A N 1
ATOM 610 C CA . GLU A 1 75 ? 15.674 -8.483 -17.989 1.00 91.19 75 GLU A CA 1
ATOM 611 C C . GLU A 1 75 ? 15.466 -8.067 -19.452 1.00 91.19 75 GLU A C 1
ATOM 613 O O . GLU A 1 75 ? 16.332 -7.423 -20.048 1.00 91.19 75 GLU A O 1
ATOM 618 N N . LEU A 1 76 ? 14.307 -8.378 -20.037 1.00 93.19 76 LEU A N 1
ATOM 619 C CA . LEU A 1 76 ? 13.964 -7.940 -21.391 1.00 93.19 76 LEU A CA 1
ATOM 620 C C . LEU A 1 76 ? 13.893 -6.409 -21.489 1.00 93.19 76 LEU A C 1
ATOM 622 O O . LEU A 1 76 ? 14.462 -5.834 -22.416 1.00 93.19 76 LEU A O 1
ATOM 626 N N . ILE A 1 77 ? 13.281 -5.722 -20.519 1.00 91.62 77 ILE A N 1
ATOM 627 C CA . ILE A 1 77 ? 13.257 -4.251 -20.482 1.00 91.62 77 ILE A CA 1
ATOM 628 C C . ILE A 1 77 ? 14.680 -3.695 -20.428 1.00 91.62 77 ILE A C 1
ATOM 630 O O . ILE A 1 77 ? 15.018 -2.802 -21.205 1.00 91.62 77 ILE A O 1
ATOM 634 N N . ARG A 1 78 ? 15.541 -4.250 -19.570 1.00 91.88 78 ARG A N 1
ATOM 635 C CA . ARG A 1 78 ? 16.941 -3.821 -19.464 1.00 91.88 78 ARG A CA 1
ATOM 636 C C . ARG A 1 78 ? 17.680 -3.956 -20.797 1.00 91.88 78 ARG A C 1
ATOM 638 O O . ARG A 1 78 ? 18.274 -2.987 -21.270 1.00 91.88 78 ARG A O 1
ATOM 645 N N . ARG A 1 79 ? 17.583 -5.121 -21.442 1.00 92.81 79 ARG A N 1
ATOM 646 C CA . ARG A 1 79 ? 18.220 -5.391 -22.743 1.00 92.81 79 ARG A CA 1
ATOM 647 C C . ARG A 1 79 ? 17.680 -4.501 -23.860 1.00 92.81 79 ARG A C 1
ATOM 649 O O . ARG A 1 79 ? 18.433 -4.079 -24.736 1.00 92.81 79 ARG A O 1
ATOM 656 N N . ARG A 1 80 ? 16.384 -4.182 -23.832 1.00 93.44 80 ARG A N 1
ATOM 657 C CA . ARG A 1 80 ? 15.776 -3.225 -24.763 1.00 93.44 80 ARG A CA 1
ATOM 658 C C . ARG A 1 80 ? 16.384 -1.834 -24.603 1.00 93.44 80 ARG A C 1
ATOM 660 O O . ARG A 1 80 ? 16.710 -1.200 -25.605 1.00 93.44 80 ARG A O 1
ATOM 667 N N . GLU A 1 81 ? 16.545 -1.360 -23.370 1.00 92.50 81 GLU A N 1
ATOM 668 C CA . GLU A 1 81 ? 17.145 -0.050 -23.099 1.00 92.50 81 GLU A CA 1
ATOM 669 C C . GLU A 1 81 ? 18.616 0.009 -23.531 1.00 92.50 81 GLU A C 1
ATOM 671 O O . GLU A 1 81 ? 19.056 1.014 -24.092 1.00 92.50 81 GLU A O 1
ATOM 676 N N . GLU A 1 82 ? 19.370 -1.074 -23.341 1.00 93.62 82 GLU A N 1
ATOM 677 C CA . GLU A 1 82 ? 20.735 -1.206 -23.864 1.00 93.62 82 GLU A CA 1
ATOM 678 C C . GLU A 1 82 ? 20.767 -1.127 -25.398 1.00 93.62 82 GLU A C 1
ATOM 680 O O . GLU A 1 82 ? 21.544 -0.348 -25.955 1.00 93.62 82 GLU A O 1
ATOM 685 N N . ALA A 1 83 ? 19.871 -1.844 -26.086 1.00 93.56 83 ALA A N 1
ATOM 686 C CA . ALA A 1 83 ? 19.747 -1.789 -27.543 1.00 93.56 83 ALA A CA 1
ATOM 687 C C . ALA A 1 83 ? 19.379 -0.378 -28.040 1.00 93.56 83 ALA A C 1
ATOM 689 O O . ALA A 1 83 ? 19.995 0.129 -28.978 1.00 93.56 83 ALA A O 1
ATOM 690 N N . ARG A 1 84 ? 18.447 0.317 -27.367 1.00 89.88 84 ARG A N 1
ATOM 691 C CA . ARG A 1 84 ? 18.104 1.718 -27.683 1.00 89.88 84 ARG A CA 1
ATOM 692 C C . ARG A 1 84 ? 19.292 2.659 -27.508 1.00 89.88 84 ARG A C 1
ATOM 694 O O . ARG A 1 84 ? 19.530 3.499 -28.375 1.00 89.88 84 ARG A O 1
ATOM 701 N N . LYS A 1 85 ? 20.059 2.519 -26.420 1.00 91.56 85 LYS A N 1
ATOM 702 C CA . LYS A 1 85 ? 21.280 3.312 -26.178 1.00 91.56 85 LYS A CA 1
ATOM 703 C C . LYS A 1 85 ? 22.339 3.064 -27.252 1.00 91.56 85 LYS A C 1
ATOM 705 O O . LYS A 1 85 ? 22.991 4.009 -27.689 1.00 91.56 85 LYS A O 1
ATOM 710 N N . ALA A 1 86 ? 22.460 1.822 -27.717 1.00 94.75 86 ALA A N 1
ATOM 711 C CA . ALA A 1 86 ? 23.329 1.439 -28.827 1.00 94.75 86 ALA A CA 1
ATOM 712 C C . ALA A 1 86 ? 22.782 1.831 -30.217 1.00 94.75 86 ALA A C 1
ATOM 714 O O . ALA A 1 86 ? 23.462 1.610 -31.217 1.00 94.75 86 ALA A O 1
ATOM 715 N N . LYS A 1 87 ? 21.581 2.431 -30.296 1.00 94.50 87 LYS A N 1
ATOM 716 C CA . LYS A 1 87 ? 20.847 2.736 -31.541 1.00 94.50 87 LYS A CA 1
ATOM 717 C C . LYS A 1 87 ? 20.530 1.496 -32.392 1.00 94.50 87 LYS A C 1
ATOM 719 O O . LYS A 1 87 ? 20.307 1.610 -33.597 1.00 94.50 87 LYS A O 1
ATOM 724 N N . ASP A 1 88 ? 20.472 0.322 -31.769 1.00 95.06 88 ASP A N 1
ATOM 725 C CA . ASP A 1 88 ? 20.010 -0.917 -32.388 1.00 95.06 88 ASP A CA 1
ATOM 726 C C . ASP A 1 88 ? 18.480 -1.012 -32.294 1.00 95.06 88 ASP A C 1
ATOM 728 O O . ASP A 1 88 ? 17.898 -1.658 -31.416 1.00 95.06 88 ASP A O 1
ATOM 732 N N . TRP A 1 89 ? 17.816 -0.319 -33.218 1.00 91.56 89 TRP A N 1
ATOM 733 C CA . TRP A 1 89 ? 16.355 -0.261 -33.285 1.00 91.56 89 TRP A CA 1
ATOM 734 C C . TRP A 1 89 ? 15.725 -1.622 -33.579 1.00 91.56 89 TRP A C 1
ATOM 736 O O . TRP A 1 89 ? 14.665 -1.934 -33.044 1.00 91.56 89 TRP A O 1
ATOM 746 N N . LYS A 1 90 ? 16.402 -2.462 -34.373 1.00 95.56 90 LYS A N 1
ATOM 747 C CA . LYS A 1 90 ? 15.906 -3.787 -34.755 1.00 95.56 90 LYS A CA 1
ATOM 748 C C . LYS A 1 90 ? 15.814 -4.706 -33.538 1.00 95.56 90 LYS A C 1
ATOM 750 O O . LYS A 1 90 ? 14.790 -5.356 -33.337 1.00 95.56 90 LYS A O 1
ATOM 755 N N . THR A 1 91 ? 16.860 -4.740 -32.713 1.00 93.62 91 THR A N 1
ATOM 756 C CA . THR A 1 91 ? 16.861 -5.530 -31.476 1.00 93.62 91 THR A CA 1
ATOM 757 C C . THR A 1 91 ? 15.874 -4.968 -30.455 1.00 93.62 91 THR A C 1
ATOM 759 O O . THR A 1 91 ? 15.153 -5.736 -29.819 1.00 93.62 91 THR A O 1
ATOM 762 N N . ALA A 1 92 ? 15.774 -3.640 -30.329 1.00 93.00 92 ALA A N 1
ATOM 763 C CA . ALA A 1 92 ? 14.811 -3.009 -29.426 1.00 93.00 92 ALA A CA 1
ATOM 764 C C . ALA A 1 92 ? 13.348 -3.327 -29.796 1.00 93.00 92 ALA A C 1
ATOM 766 O O . ALA A 1 92 ? 12.545 -3.618 -28.906 1.00 93.00 92 ALA A O 1
ATOM 767 N N . ASP A 1 93 ? 13.005 -3.313 -31.089 1.00 93.19 93 ASP A N 1
ATOM 768 C CA . ASP A 1 93 ? 11.668 -3.675 -31.570 1.00 93.19 93 ASP A CA 1
ATOM 769 C C . ASP A 1 93 ? 11.373 -5.166 -31.369 1.00 93.19 93 ASP A C 1
ATOM 771 O O . ASP A 1 93 ? 10.291 -5.516 -30.901 1.00 93.19 93 ASP A O 1
ATOM 775 N N . MET A 1 94 ? 12.344 -6.048 -31.631 1.00 95.69 94 MET A N 1
ATOM 776 C CA . MET A 1 94 ? 12.193 -7.486 -31.380 1.00 95.69 94 MET A CA 1
ATOM 777 C C . MET A 1 94 ? 11.889 -7.778 -29.904 1.00 95.69 94 MET A C 1
ATOM 779 O O . MET A 1 94 ? 10.994 -8.564 -29.598 1.00 95.69 94 MET A O 1
ATOM 783 N N . ILE A 1 95 ? 12.601 -7.125 -28.981 1.00 95.12 95 ILE A N 1
ATOM 784 C CA . ILE A 1 95 ? 12.370 -7.289 -27.541 1.00 95.12 95 ILE A CA 1
ATOM 785 C C . ILE A 1 95 ? 11.016 -6.693 -27.124 1.00 95.12 95 ILE A C 1
ATOM 787 O O . ILE A 1 95 ? 10.342 -7.253 -26.262 1.00 95.12 95 ILE A O 1
ATOM 791 N N . ARG A 1 96 ? 10.571 -5.593 -27.750 1.00 93.31 96 ARG A N 1
ATOM 792 C CA . ARG A 1 96 ? 9.231 -5.035 -27.498 1.00 93.31 96 ARG A CA 1
ATOM 793 C C . ARG A 1 96 ? 8.130 -6.039 -27.840 1.00 93.31 96 ARG A C 1
ATOM 795 O O . ARG A 1 96 ? 7.181 -6.163 -27.074 1.00 93.31 96 ARG A O 1
ATOM 802 N N . GLU A 1 97 ? 8.259 -6.761 -28.949 1.00 94.00 97 GLU A N 1
ATOM 803 C CA . GLU A 1 97 ? 7.283 -7.792 -29.319 1.00 94.00 97 GLU A CA 1
ATOM 804 C C . GLU A 1 97 ? 7.333 -9.005 -28.375 1.00 94.00 97 GLU A C 1
ATOM 806 O O . GLU A 1 97 ? 6.288 -9.548 -28.030 1.00 94.00 97 GLU A O 1
ATOM 811 N N . GLN A 1 98 ? 8.514 -9.381 -27.868 1.00 93.38 98 GLN A N 1
ATOM 812 C CA . GLN A 1 98 ? 8.630 -10.415 -26.827 1.00 93.38 98 GLN A CA 1
ATOM 813 C C . GLN A 1 98 ? 7.931 -10.007 -25.526 1.00 93.38 98 GLN A C 1
ATOM 815 O O . GLN A 1 98 ? 7.212 -10.813 -24.942 1.00 93.38 98 GLN A O 1
ATOM 820 N N . LEU A 1 99 ? 8.106 -8.754 -25.095 1.00 92.75 99 LEU A N 1
ATOM 821 C CA . LEU A 1 99 ? 7.416 -8.202 -23.927 1.00 92.75 99 LEU A CA 1
ATOM 822 C C . LEU A 1 99 ? 5.897 -8.204 -24.132 1.00 92.75 99 LEU A C 1
ATOM 824 O O . LEU A 1 99 ? 5.166 -8.651 -23.253 1.00 92.75 99 LEU A O 1
ATOM 828 N N . ARG A 1 100 ? 5.417 -7.809 -25.317 1.00 92.00 100 ARG A N 1
ATOM 829 C CA . ARG A 1 100 ? 3.986 -7.879 -25.655 1.00 92.00 100 ARG A CA 1
ATOM 830 C C . ARG A 1 100 ? 3.443 -9.304 -25.621 1.00 92.00 100 ARG A C 1
ATOM 832 O O . ARG A 1 100 ? 2.349 -9.509 -25.113 1.00 92.00 100 ARG A O 1
ATOM 839 N N . ALA A 1 101 ? 4.205 -10.282 -26.110 1.00 90.88 101 ALA A N 1
ATOM 840 C CA . ALA A 1 101 ? 3.792 -11.686 -26.119 1.00 90.88 101 ALA A CA 1
ATOM 841 C C . ALA A 1 101 ? 3.589 -12.271 -24.709 1.00 90.88 101 ALA A C 1
ATOM 843 O O . ALA A 1 101 ? 2.802 -13.198 -24.547 1.00 90.88 101 ALA A O 1
ATOM 844 N N . ILE A 1 102 ? 4.265 -11.719 -23.695 1.00 88.94 102 ILE A N 1
ATOM 845 C CA . ILE A 1 102 ? 4.071 -12.073 -22.279 1.00 88.94 102 ILE A CA 1
ATOM 846 C C . ILE A 1 102 ? 3.132 -11.099 -21.544 1.00 88.94 102 ILE A C 1
ATOM 848 O O . ILE A 1 102 ? 3.113 -11.068 -20.316 1.00 88.94 102 ILE A O 1
ATOM 852 N N . GLY A 1 103 ? 2.363 -10.295 -22.286 1.00 89.81 103 GLY A N 1
ATOM 853 C CA . GLY A 1 103 ? 1.361 -9.381 -21.738 1.00 89.81 103 GLY A CA 1
ATOM 854 C C . GLY A 1 103 ? 1.930 -8.085 -21.163 1.00 89.81 103 GLY A C 1
ATOM 855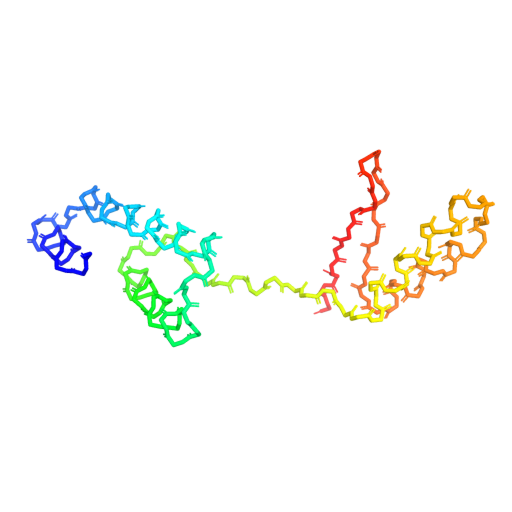 O O . GLY A 1 103 ? 1.290 -7.464 -20.325 1.00 89.81 103 GLY A O 1
ATOM 856 N N . ILE A 1 104 ? 3.129 -7.655 -21.567 1.00 90.94 104 ILE A N 1
ATOM 857 C CA . ILE A 1 104 ? 3.777 -6.444 -21.045 1.00 90.94 104 ILE A CA 1
ATOM 858 C C . ILE A 1 104 ? 3.907 -5.398 -22.142 1.00 90.94 104 ILE A C 1
ATOM 860 O O . ILE A 1 104 ? 4.585 -5.579 -23.154 1.00 90.94 104 ILE A O 1
ATOM 864 N N . ILE A 1 105 ? 3.281 -4.250 -21.911 1.00 91.00 105 ILE A N 1
ATOM 865 C CA . ILE A 1 105 ? 3.320 -3.108 -22.815 1.00 91.00 105 ILE A CA 1
ATOM 866 C C . ILE A 1 105 ? 4.327 -2.101 -22.282 1.00 91.00 105 ILE A C 1
ATOM 868 O O . ILE A 1 105 ? 4.216 -1.653 -21.143 1.00 91.00 105 ILE A O 1
ATOM 872 N N . ILE A 1 106 ? 5.281 -1.721 -23.134 1.00 90.50 106 ILE A N 1
ATOM 873 C CA . ILE A 1 106 ? 6.251 -0.657 -22.863 1.00 90.50 106 ILE A CA 1
ATOM 874 C C . ILE A 1 106 ? 5.837 0.622 -23.586 1.00 90.50 106 ILE A C 1
ATOM 876 O O . ILE A 1 106 ? 5.641 0.622 -24.803 1.00 90.50 106 ILE A O 1
ATOM 880 N N . GLU A 1 107 ? 5.772 1.712 -22.833 1.00 87.44 107 GLU A N 1
ATOM 881 C CA . GLU A 1 107 ? 5.550 3.075 -23.299 1.00 87.44 107 GLU A CA 1
ATOM 882 C C . GLU A 1 107 ? 6.834 3.887 -23.082 1.00 87.44 107 GLU A C 1
ATOM 884 O O . GLU A 1 107 ? 7.295 4.078 -21.956 1.00 87.44 107 GLU A O 1
ATOM 889 N N . ASP A 1 108 ? 7.440 4.373 -24.164 1.00 83.25 108 ASP A N 1
ATOM 890 C CA . ASP A 1 108 ? 8.611 5.241 -24.055 1.00 83.25 108 ASP A CA 1
ATOM 891 C C . ASP A 1 108 ? 8.186 6.633 -23.588 1.00 83.25 108 ASP A C 1
ATOM 893 O O . ASP A 1 108 ? 7.362 7.287 -24.229 1.00 83.25 108 ASP A O 1
ATOM 897 N N . THR A 1 109 ? 8.790 7.122 -22.507 1.00 84.50 109 THR A N 1
ATOM 898 C CA . THR A 1 109 ? 8.603 8.504 -22.055 1.00 84.50 109 THR A CA 1
ATOM 899 C C . THR A 1 109 ? 9.949 9.220 -21.933 1.00 84.50 109 THR A C 1
ATOM 901 O O . THR A 1 109 ? 10.978 8.562 -21.758 1.00 84.50 109 THR A O 1
ATOM 904 N N . PRO A 1 110 ? 9.984 10.566 -21.965 1.00 78.81 110 PRO A N 1
ATOM 905 C CA . PRO A 1 110 ? 11.212 11.329 -21.721 1.00 78.81 110 PRO A CA 1
ATOM 906 C C . PRO A 1 110 ? 11.867 11.052 -20.356 1.00 78.81 110 PRO A C 1
ATOM 908 O O . PRO A 1 110 ? 13.051 11.316 -20.182 1.00 78.81 110 PRO A O 1
ATOM 911 N N . GLN A 1 111 ? 11.105 10.523 -19.392 1.00 78.69 111 GLN A N 1
ATOM 912 C CA . GLN A 1 111 ? 11.559 10.188 -18.036 1.00 78.69 111 GLN A CA 1
ATOM 913 C C . GLN A 1 111 ? 12.063 8.736 -17.919 1.00 78.69 111 GLN A C 1
ATOM 915 O O . GLN A 1 111 ? 12.513 8.332 -16.851 1.00 78.69 111 GLN A O 1
ATOM 920 N N . GLY A 1 112 ? 11.992 7.956 -19.004 1.00 75.88 112 GLY A N 1
ATOM 921 C CA . GLY A 1 112 ? 12.314 6.529 -19.042 1.00 75.88 112 GLY A CA 1
ATOM 922 C C . GLY A 1 112 ? 11.142 5.670 -19.536 1.00 75.88 112 GLY A C 1
ATOM 923 O O . GLY A 1 112 ? 10.031 6.179 -19.730 1.00 75.88 112 GLY A O 1
ATOM 924 N N . PRO A 1 113 ? 11.363 4.368 -19.777 1.00 83.69 113 PRO A N 1
ATOM 925 C CA . PRO A 1 113 ? 10.302 3.457 -20.188 1.00 83.69 113 PRO A CA 1
ATOM 926 C C . PRO A 1 113 ? 9.307 3.255 -19.040 1.00 83.69 113 PRO A C 1
ATOM 928 O O . PRO A 1 113 ? 9.675 2.818 -17.949 1.00 83.69 113 PRO A O 1
ATOM 931 N N . LYS A 1 114 ? 8.034 3.555 -19.291 1.00 88.00 114 LYS A N 1
ATOM 932 C CA . LYS A 1 114 ? 6.928 3.093 -18.450 1.00 88.00 114 LYS A CA 1
ATOM 933 C C . LYS A 1 114 ? 6.446 1.749 -18.969 1.00 88.00 114 LYS A C 1
ATOM 935 O O . LYS A 1 114 ? 6.537 1.469 -20.162 1.00 88.00 114 LYS A O 1
ATOM 940 N N . TRP A 1 115 ? 5.932 0.918 -18.077 1.00 88.81 115 TRP A N 1
ATOM 941 C CA . TRP A 1 115 ? 5.383 -0.378 -18.441 1.00 88.81 115 TRP A CA 1
ATOM 942 C C . TRP A 1 115 ? 4.038 -0.603 -17.764 1.00 88.81 115 TRP A C 1
ATOM 944 O O . TRP A 1 115 ? 3.753 -0.029 -16.713 1.00 88.81 115 TRP A O 1
ATOM 954 N N . ARG A 1 116 ? 3.211 -1.442 -18.382 1.00 86.81 116 ARG A N 1
ATOM 955 C CA . ARG A 1 116 ? 1.960 -1.945 -17.809 1.00 86.81 116 ARG A CA 1
ATOM 956 C C . ARG A 1 116 ? 1.748 -3.395 -18.225 1.00 86.81 116 ARG A C 1
ATOM 958 O O . ARG A 1 116 ? 2.179 -3.786 -19.309 1.00 86.81 116 ARG A O 1
ATOM 965 N N . ILE A 1 117 ? 1.068 -4.161 -17.382 1.00 86.62 117 ILE A N 1
ATOM 966 C CA . ILE A 1 117 ? 0.645 -5.526 -17.697 1.00 86.62 117 ILE A CA 1
ATOM 967 C C . ILE A 1 117 ? -0.761 -5.449 -18.304 1.00 86.62 117 ILE A C 1
ATOM 969 O O . ILE A 1 117 ? -1.665 -4.828 -17.740 1.00 86.62 117 ILE A O 1
ATOM 973 N N . GLU A 1 118 ? -0.926 -5.998 -19.503 1.00 81.12 118 GLU A N 1
ATOM 974 C CA . GLU A 1 118 ? -2.211 -6.112 -20.182 1.00 81.12 118 GLU A CA 1
ATOM 975 C C . GLU A 1 118 ? -2.916 -7.372 -19.677 1.00 81.12 118 GLU A C 1
ATOM 977 O O . GLU A 1 118 ? -2.427 -8.489 -19.844 1.00 81.12 118 GLU A O 1
ATOM 982 N N . LYS A 1 119 ? -4.051 -7.180 -19.000 1.00 62.31 119 LYS A N 1
ATOM 983 C CA . LYS A 1 119 ? -4.884 -8.282 -18.517 1.00 62.31 119 LYS A CA 1
ATOM 984 C C . LYS A 1 119 ? -5.628 -8.893 -19.705 1.00 62.31 119 LYS A C 1
ATOM 986 O O . LYS A 1 119 ? -6.334 -8.165 -20.404 1.00 62.31 119 LYS A O 1
ATOM 991 N N . HIS A 1 120 ? -5.469 -10.200 -19.906 1.00 52.22 120 HIS A N 1
ATOM 992 C CA . HIS A 1 120 ? -6.384 -11.001 -20.721 1.00 52.22 120 HIS A CA 1
ATOM 993 C C . HIS A 1 120 ? -7.685 -11.277 -19.968 1.00 52.22 120 HIS A C 1
ATOM 995 O O . HIS A 1 120 ? -7.619 -11.459 -18.729 1.00 52.22 120 HIS A O 1
#

Nearest PDB structures (foldseek):
  1u0b-assembly1_B  TM=4.612E-01  e=1.021E-06  Escherichia coli
  3sp1-assembly2_B  TM=3.985E-01  e=8.679E-02  Borreliella burgdorferi
  3swg-assembly1_A  TM=7.241E-01  e=3.086E+00  Aquifex aeolicus VF5
  2d7d-assembly1_A  TM=5.267E-01  e=1.853E+00  Bacillus subtilis